Protein AF-A0A2T6V450-F1 (afdb_monomer)

Organism: Helicobacter pylori (NCBI:txid210)

Sequence (115 aa):
PILTPNNVIELNAVGMGVAPESTISPSQALALAKRAAIVDGYRQLGEKMYGIRVNAQDTVKDMVLQNSVIKTRVNALIRNAEITETIYKDGLCQVSMELKLDGRIWYRILSGARG

Radius of gyration: 16.77 Å; Cα contacts (8 Å, |Δi|>4): 212; chains: 1; bounding box: 41×22×50 Å

Structure (mmCIF, N/CA/C/O backbone):
data_AF-A0A2T6V450-F1
#
_entry.id   AF-A0A2T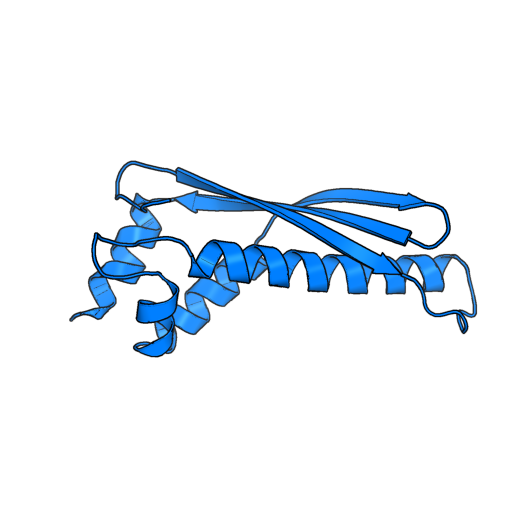6V450-F1
#
loop_
_atom_site.group_PDB
_atom_site.id
_atom_site.type_symbol
_atom_site.label_atom_id
_atom_site.label_alt_id
_atom_site.label_comp_id
_atom_site.label_asym_id
_atom_site.label_entity_id
_atom_site.label_seq_id
_atom_site.pdbx_PDB_ins_code
_atom_site.Cartn_x
_atom_site.Cartn_y
_atom_site.Cartn_z
_atom_site.occupancy
_atom_site.B_iso_or_equiv
_atom_site.auth_seq_id
_atom_site.auth_comp_id
_atom_site.auth_asym_id
_atom_site.auth_atom_id
_atom_site.pdbx_PDB_model_num
ATOM 1 N N . PRO A 1 1 ? 0.868 -3.952 13.849 1.00 93.06 1 PRO A N 1
ATOM 2 C CA . PRO A 1 1 ? 0.802 -2.741 14.714 1.00 93.06 1 PRO A CA 1
ATOM 3 C C . PRO A 1 1 ? -0.644 -2.528 15.193 1.00 93.06 1 PRO A C 1
ATOM 5 O O . PRO A 1 1 ? -1.550 -3.063 14.555 1.00 93.06 1 PRO A O 1
ATOM 8 N N . ILE A 1 2 ? -0.856 -1.804 16.300 1.00 94.44 2 ILE A N 1
ATOM 9 C CA . ILE A 1 2 ? -2.197 -1.412 16.772 1.00 94.44 2 ILE A CA 1
ATOM 10 C C . ILE A 1 2 ? -2.434 0.054 16.388 1.00 94.44 2 ILE A C 1
ATOM 12 O O . ILE A 1 2 ? -1.594 0.911 16.671 1.00 94.44 2 ILE A O 1
ATOM 16 N N . LEU A 1 3 ? -3.556 0.330 15.728 1.00 95.12 3 LEU A N 1
ATOM 17 C CA . LEU A 1 3 ? -4.009 1.676 15.395 1.00 95.12 3 LEU A CA 1
ATOM 18 C C . LEU A 1 3 ? -4.679 2.304 16.618 1.00 95.12 3 LEU A C 1
ATOM 20 O O . LEU A 1 3 ? -5.619 1.738 17.172 1.00 95.12 3 LEU A O 1
ATOM 24 N N . THR A 1 4 ? -4.219 3.482 17.023 1.00 94.31 4 THR A N 1
ATOM 25 C CA . THR A 1 4 ? -4.812 4.255 18.119 1.00 94.31 4 THR A CA 1
ATOM 26 C C . THR A 1 4 ? -5.153 5.659 17.626 1.00 94.31 4 THR A C 1
ATOM 28 O O . THR A 1 4 ? -4.633 6.087 16.601 1.00 94.31 4 THR A O 1
ATOM 31 N N . PRO A 1 5 ? -5.994 6.429 18.335 1.00 94.19 5 PRO A N 1
ATOM 32 C CA . PRO A 1 5 ? -6.282 7.806 17.940 1.00 94.19 5 PRO A CA 1
ATOM 33 C C . PRO A 1 5 ? -5.054 8.722 17.903 1.00 94.19 5 PRO A C 1
ATOM 35 O O . PRO A 1 5 ? -5.126 9.779 17.297 1.00 94.19 5 PRO A O 1
ATOM 38 N N . ASN A 1 6 ? -3.945 8.352 18.550 1.00 96.06 6 ASN A N 1
ATOM 39 C CA . ASN A 1 6 ? -2.812 9.249 18.788 1.00 96.06 6 ASN A CA 1
ATOM 40 C C . ASN A 1 6 ? -1.532 8.819 18.059 1.00 96.06 6 ASN A C 1
ATOM 42 O O . ASN A 1 6 ? -0.465 9.352 18.355 1.00 96.06 6 ASN A O 1
ATOM 46 N N . ASN A 1 7 ? -1.606 7.853 17.138 1.00 96.62 7 ASN A N 1
ATOM 47 C CA . ASN A 1 7 ? -0.450 7.418 16.362 1.00 96.62 7 ASN A CA 1
ATOM 48 C C . ASN A 1 7 ? -0.649 7.579 14.855 1.00 96.62 7 ASN A C 1
ATOM 50 O O . ASN A 1 7 ? -1.762 7.710 14.352 1.00 96.62 7 ASN A O 1
ATOM 54 N N . VAL A 1 8 ? 0.472 7.558 14.141 1.00 96.56 8 VAL A N 1
ATOM 55 C CA . VAL A 1 8 ? 0.514 7.370 12.694 1.00 96.56 8 VAL A CA 1
ATOM 56 C C . VAL A 1 8 ? 1.166 6.020 12.443 1.00 96.56 8 VAL A C 1
ATOM 58 O O . VAL A 1 8 ? 2.183 5.700 13.058 1.00 96.56 8 VAL A O 1
ATOM 61 N N . ILE A 1 9 ? 0.566 5.210 11.574 1.00 96.62 9 ILE A N 1
ATOM 62 C CA . ILE A 1 9 ? 1.186 3.972 11.097 1.00 96.62 9 ILE A CA 1
ATOM 63 C C . ILE A 1 9 ? 1.679 4.215 9.680 1.00 96.62 9 ILE A C 1
ATOM 65 O O . ILE A 1 9 ? 0.894 4.565 8.803 1.00 96.62 9 ILE A O 1
ATOM 69 N N . GLU A 1 10 ? 2.969 3.998 9.465 1.00 96.88 10 GLU A N 1
ATOM 70 C CA . GLU A 1 10 ? 3.585 4.044 8.144 1.00 96.88 10 GLU A CA 1
ATOM 71 C C . GLU A 1 10 ? 3.756 2.612 7.635 1.00 96.88 10 GLU A C 1
ATOM 73 O O . GLU A 1 10 ? 4.311 1.741 8.313 1.00 96.88 10 GLU A O 1
ATOM 78 N N . LEU A 1 11 ? 3.216 2.348 6.451 1.00 97.31 11 LEU A N 1
ATOM 79 C CA . LEU A 1 11 ? 3.366 1.091 5.742 1.00 97.31 11 LEU A CA 1
ATOM 80 C C . LEU A 1 11 ? 4.239 1.328 4.524 1.00 97.31 11 LEU A C 1
ATOM 82 O O . LEU A 1 11 ? 3.947 2.191 3.710 1.00 97.31 11 LEU A O 1
ATOM 86 N N . ASN A 1 12 ? 5.263 0.499 4.375 1.00 97.88 12 ASN A N 1
ATOM 87 C CA . ASN A 1 12 ? 6.135 0.511 3.211 1.00 97.88 12 ASN A CA 1
ATOM 88 C C . ASN A 1 12 ? 5.988 -0.799 2.444 1.00 97.88 12 ASN A C 1
ATOM 90 O O . ASN A 1 12 ? 5.768 -1.847 3.060 1.00 97.88 12 ASN A O 1
ATOM 94 N N . ALA A 1 13 ? 6.140 -0.779 1.128 1.00 98.00 13 ALA A N 1
ATOM 95 C CA . ALA A 1 13 ? 6.198 -1.978 0.298 1.00 98.00 13 ALA A CA 1
ATOM 96 C C . ALA A 1 13 ? 7.154 -1.785 -0.877 1.00 98.00 13 ALA A C 1
ATOM 98 O O . ALA A 1 13 ? 7.351 -0.666 -1.339 1.00 98.00 13 ALA A O 1
ATOM 99 N N . VAL A 1 14 ? 7.716 -2.890 -1.366 1.00 98.38 14 VAL A N 1
ATOM 100 C CA . VAL A 1 14 ? 8.527 -2.905 -2.586 1.00 98.38 14 VAL A CA 1
ATOM 101 C C . VAL A 1 14 ? 7.894 -3.904 -3.533 1.00 98.38 14 VAL A C 1
ATOM 103 O O . VAL A 1 14 ? 8.020 -5.113 -3.345 1.00 98.38 14 VAL A O 1
ATOM 106 N N . GLY A 1 15 ? 7.171 -3.390 -4.519 1.00 98.19 15 GLY A N 1
ATOM 107 C CA . GLY A 1 15 ? 6.554 -4.199 -5.553 1.00 98.19 15 GLY A CA 1
ATOM 108 C C . GLY A 1 15 ? 7.554 -4.586 -6.634 1.00 98.19 15 GLY A C 1
ATOM 109 O O . GLY A 1 15 ? 8.426 -3.789 -6.987 1.00 98.19 15 GLY A O 1
ATOM 110 N N . MET A 1 16 ? 7.423 -5.798 -7.170 1.00 98.12 16 MET A N 1
ATOM 111 C CA . MET A 1 16 ? 8.300 -6.316 -8.224 1.00 98.12 16 MET A CA 1
ATOM 112 C C . MET A 1 16 ? 7.518 -6.670 -9.485 1.00 98.12 16 MET A C 1
ATOM 114 O O . MET A 1 16 ? 6.408 -7.196 -9.423 1.00 98.12 16 MET A O 1
ATOM 118 N N . GLY A 1 17 ? 8.106 -6.394 -10.644 1.00 97.62 17 GLY A N 1
ATOM 119 C CA . GLY A 1 17 ? 7.490 -6.687 -11.929 1.00 97.62 17 GLY A CA 1
ATOM 120 C C . GLY A 1 17 ? 8.525 -6.924 -13.009 1.00 97.62 17 GLY A C 1
ATOM 121 O O . GLY A 1 17 ? 9.511 -6.202 -13.097 1.00 97.62 17 GLY A O 1
ATOM 122 N N . VAL A 1 18 ? 8.292 -7.931 -13.841 1.00 96.00 18 VAL A N 1
ATOM 123 C CA . VAL A 1 18 ? 9.184 -8.299 -14.944 1.00 96.00 18 VAL A CA 1
ATOM 124 C C . VAL A 1 18 ? 8.455 -8.063 -16.258 1.00 96.00 18 VAL A C 1
ATOM 126 O O . VAL A 1 18 ? 7.242 -8.272 -16.354 1.00 96.00 18 VAL A O 1
ATOM 129 N N . ALA A 1 19 ? 9.180 -7.580 -17.262 1.00 90.06 19 ALA A N 1
ATOM 130 C CA . ALA A 1 19 ? 8.633 -7.446 -18.603 1.00 90.06 19 ALA A CA 1
ATOM 131 C C . ALA A 1 19 ? 8.441 -8.837 -19.239 1.00 90.06 19 ALA A C 1
ATOM 133 O O . ALA A 1 19 ? 9.315 -9.690 -19.098 1.00 90.06 19 ALA A O 1
ATOM 134 N N . PRO A 1 20 ? 7.335 -9.086 -19.958 1.00 86.88 20 PRO A N 1
ATOM 135 C CA . PRO A 1 20 ? 7.203 -10.311 -20.735 1.00 86.88 20 PRO A CA 1
ATOM 136 C C . PRO A 1 20 ? 8.244 -10.344 -21.860 1.00 86.88 20 PRO A C 1
ATOM 138 O O . PRO A 1 20 ? 8.627 -9.302 -22.386 1.00 86.88 20 PRO A O 1
ATOM 141 N N . GLU A 1 21 ? 8.651 -11.542 -22.277 1.00 84.56 21 GLU A N 1
ATOM 142 C CA . GLU A 1 21 ? 9.645 -11.714 -23.347 1.00 84.56 21 GLU A CA 1
ATOM 143 C C . GLU A 1 21 ? 9.165 -11.146 -24.695 1.00 84.56 21 GLU A C 1
ATOM 145 O O . GLU A 1 21 ? 9.960 -10.695 -25.515 1.00 84.56 21 GLU A O 1
ATOM 150 N N . SER A 1 22 ? 7.848 -11.097 -24.915 1.00 84.81 22 SER A N 1
ATOM 151 C CA . SER A 1 22 ? 7.216 -10.660 -26.164 1.00 84.81 22 SER A CA 1
ATOM 152 C C . SER A 1 22 ? 7.032 -9.136 -26.281 1.00 84.81 22 SER A C 1
ATOM 154 O O . SER A 1 22 ? 5.987 -8.667 -26.743 1.00 84.81 22 SER A O 1
ATOM 156 N N . THR A 1 23 ? 7.995 -8.333 -25.828 1.00 86.50 23 THR A N 1
ATOM 157 C CA . THR A 1 23 ? 7.928 -6.865 -25.953 1.00 86.50 23 THR A CA 1
ATOM 158 C C . THR A 1 23 ? 8.490 -6.375 -27.283 1.00 86.50 23 THR A C 1
ATOM 160 O O . THR A 1 23 ? 9.534 -6.830 -27.733 1.00 86.50 23 THR A O 1
ATOM 163 N N . ILE A 1 24 ? 7.823 -5.389 -27.877 1.00 85.69 24 ILE A N 1
ATOM 164 C CA . ILE A 1 24 ? 8.160 -4.767 -29.163 1.00 85.69 24 ILE A CA 1
ATOM 165 C C . ILE A 1 24 ? 9.270 -3.717 -28.994 1.00 85.69 24 ILE A C 1
ATOM 167 O O . ILE A 1 24 ? 10.053 -3.488 -29.911 1.00 85.69 24 ILE A O 1
ATOM 171 N N . SER A 1 25 ? 9.354 -3.059 -27.830 1.00 91.06 25 SER A N 1
ATOM 172 C CA . SER A 1 25 ? 10.372 -2.037 -27.564 1.00 91.06 25 SER A CA 1
ATOM 173 C C . SER A 1 25 ? 10.807 -1.984 -26.095 1.00 91.06 25 SER A C 1
ATOM 175 O O . SER A 1 25 ? 10.025 -2.348 -25.209 1.00 91.06 25 SER A O 1
ATOM 177 N N . PRO A 1 26 ? 12.008 -1.447 -25.798 1.00 88.81 26 PRO A N 1
ATOM 178 C CA . PRO A 1 26 ? 12.466 -1.237 -24.422 1.00 88.81 26 PRO A CA 1
ATOM 179 C C . PRO A 1 26 ? 11.511 -0.371 -23.590 1.00 88.81 26 PRO A C 1
ATOM 181 O O . PRO A 1 26 ? 11.287 -0.637 -22.411 1.00 88.81 26 PRO A O 1
ATOM 184 N N . SER A 1 27 ? 10.891 0.641 -24.204 1.00 91.50 27 SER A N 1
ATOM 185 C CA . SER A 1 27 ? 9.897 1.489 -23.539 1.00 91.50 27 SER A CA 1
ATOM 186 C C . SER A 1 27 ? 8.629 0.713 -23.175 1.00 91.50 27 SER A C 1
ATOM 188 O O . SER A 1 27 ? 8.059 0.937 -22.107 1.00 91.50 27 SER A O 1
ATOM 190 N N . GLN A 1 28 ? 8.198 -0.224 -24.028 1.00 93.75 28 GLN A N 1
ATOM 191 C CA . GLN A 1 28 ? 7.073 -1.106 -23.720 1.00 93.75 28 GLN A CA 1
ATOM 192 C C . GLN A 1 28 ? 7.427 -2.077 -22.588 1.00 93.75 28 GLN A C 1
ATOM 194 O O . GLN A 1 28 ? 6.625 -2.243 -21.669 1.00 93.75 28 GLN A O 1
ATOM 199 N N . ALA A 1 29 ? 8.624 -2.670 -22.625 1.00 92.62 29 ALA A N 1
ATOM 200 C CA . ALA A 1 29 ? 9.118 -3.555 -21.574 1.00 92.62 29 ALA A CA 1
ATOM 201 C C . ALA A 1 29 ? 9.119 -2.856 -20.207 1.00 92.62 29 ALA A C 1
ATOM 203 O O . ALA A 1 29 ? 8.494 -3.343 -19.263 1.00 92.62 29 ALA A O 1
ATOM 204 N N . LEU A 1 30 ? 9.706 -1.657 -20.131 1.00 93.94 30 LEU A N 1
ATOM 205 C CA . LEU A 1 30 ? 9.708 -0.833 -18.922 1.00 93.94 30 LEU A CA 1
ATOM 206 C C . LEU A 1 30 ? 8.285 -0.532 -18.431 1.00 93.94 30 LEU A C 1
ATOM 208 O O . LEU A 1 30 ? 7.996 -0.677 -17.244 1.00 93.94 30 LEU A O 1
ATOM 212 N N . ALA A 1 31 ? 7.385 -0.120 -19.328 1.00 95.38 31 ALA A N 1
ATOM 213 C CA . ALA A 1 31 ? 6.015 0.218 -18.954 1.00 95.38 31 ALA A CA 1
ATOM 214 C C . ALA A 1 31 ? 5.256 -0.986 -18.373 1.00 95.38 31 ALA A C 1
ATOM 216 O O . ALA A 1 31 ? 4.530 -0.836 -17.388 1.00 95.38 31 ALA A O 1
ATOM 217 N N . LEU A 1 32 ? 5.422 -2.176 -18.957 1.00 95.44 32 LEU A N 1
ATOM 218 C CA . LEU A 1 32 ? 4.784 -3.402 -18.476 1.00 95.44 32 LEU A CA 1
ATOM 219 C C . LEU A 1 32 ? 5.379 -3.866 -17.144 1.00 95.44 32 LEU A C 1
ATOM 221 O O . LEU A 1 32 ? 4.621 -4.117 -16.206 1.00 95.44 32 LEU A O 1
ATOM 225 N N . ALA A 1 33 ? 6.709 -3.891 -17.028 1.00 96.50 33 ALA A N 1
ATOM 226 C CA . ALA A 1 33 ? 7.397 -4.238 -15.788 1.00 96.50 33 ALA A CA 1
ATOM 227 C C . ALA A 1 33 ? 6.996 -3.293 -14.644 1.00 96.50 33 ALA A C 1
ATOM 229 O O . ALA A 1 33 ? 6.631 -3.748 -13.561 1.00 96.50 33 ALA A O 1
ATOM 230 N N . LYS A 1 34 ? 6.955 -1.978 -14.902 1.00 97.31 34 LYS A N 1
ATOM 231 C CA . LYS A 1 34 ? 6.522 -0.976 -13.917 1.00 97.31 34 LYS A CA 1
ATOM 232 C C . LYS A 1 34 ? 5.071 -1.175 -13.486 1.00 97.31 34 LYS A C 1
ATOM 234 O O . LYS A 1 34 ? 4.770 -1.065 -12.302 1.00 97.31 34 LYS A O 1
ATOM 239 N N . ARG A 1 35 ? 4.160 -1.484 -14.415 1.00 96.69 35 ARG A N 1
ATOM 240 C CA . ARG A 1 35 ? 2.754 -1.776 -14.077 1.00 96.69 35 ARG A CA 1
ATOM 241 C C . ARG A 1 35 ? 2.635 -3.007 -13.185 1.00 96.69 35 ARG A C 1
ATOM 243 O O . ARG A 1 35 ? 1.908 -2.954 -12.198 1.00 96.69 35 ARG A O 1
ATOM 250 N N . ALA A 1 36 ? 3.356 -4.078 -13.511 1.00 97.56 36 ALA A N 1
ATOM 251 C CA . ALA A 1 36 ? 3.380 -5.287 -12.694 1.00 97.56 36 ALA A CA 1
ATOM 252 C C . ALA A 1 36 ? 3.927 -4.998 -11.285 1.00 97.56 36 ALA A C 1
ATOM 254 O O . ALA A 1 36 ? 3.282 -5.354 -10.301 1.00 97.56 36 ALA A O 1
ATOM 255 N N . ALA A 1 37 ? 5.030 -4.247 -11.191 1.00 98.38 37 ALA A N 1
ATOM 256 C CA . ALA A 1 37 ? 5.611 -3.829 -9.919 1.00 98.38 37 ALA A CA 1
ATOM 257 C C . ALA A 1 37 ? 4.642 -2.984 -9.084 1.00 98.38 37 ALA A C 1
ATOM 259 O O . ALA A 1 37 ? 4.494 -3.214 -7.890 1.00 98.38 37 ALA A O 1
ATOM 260 N N . ILE A 1 38 ? 3.913 -2.054 -9.706 1.00 97.81 38 ILE A N 1
ATOM 261 C CA . ILE A 1 38 ? 2.906 -1.244 -9.010 1.00 97.81 38 ILE A CA 1
ATOM 262 C C . ILE A 1 38 ? 1.778 -2.114 -8.438 1.00 97.81 38 ILE A C 1
ATOM 264 O O . ILE A 1 38 ? 1.386 -1.942 -7.284 1.00 97.81 38 ILE A O 1
ATOM 268 N N . VAL A 1 39 ? 1.256 -3.057 -9.225 1.00 97.50 39 VAL A N 1
ATOM 269 C CA . VAL A 1 39 ? 0.185 -3.963 -8.777 1.00 97.50 39 VAL A CA 1
ATOM 270 C C . VAL A 1 39 ? 0.653 -4.819 -7.602 1.00 97.50 39 VAL A C 1
ATOM 272 O O . VAL A 1 39 ? -0.074 -4.955 -6.616 1.00 97.50 39 VAL A O 1
ATOM 275 N N . ASP A 1 40 ? 1.870 -5.352 -7.681 1.00 98.44 40 ASP A N 1
ATOM 276 C CA . ASP A 1 40 ? 2.456 -6.124 -6.592 1.00 98.44 40 ASP A CA 1
ATOM 277 C C . ASP A 1 40 ? 2.674 -5.271 -5.328 1.00 98.44 40 ASP A C 1
ATOM 279 O O . ASP A 1 40 ? 2.331 -5.697 -4.225 1.00 98.44 40 ASP A O 1
ATOM 283 N N . GLY A 1 41 ? 3.138 -4.027 -5.482 1.00 98.19 41 GLY A N 1
ATOM 284 C CA . GLY A 1 41 ? 3.294 -3.076 -4.378 1.00 98.19 41 GLY A CA 1
ATOM 285 C C . GLY A 1 41 ? 1.974 -2.799 -3.654 1.00 98.19 41 GLY A C 1
ATOM 286 O O . GLY A 1 41 ? 1.897 -2.922 -2.428 1.00 98.19 41 GLY A O 1
ATOM 287 N N . TYR A 1 42 ? 0.896 -2.529 -4.399 1.00 97.69 42 TYR A N 1
ATOM 288 C CA . TYR A 1 42 ? -0.436 -2.347 -3.813 1.00 97.69 42 TYR A CA 1
ATOM 289 C C . TYR A 1 42 ? -0.957 -3.605 -3.111 1.00 97.69 42 TYR A C 1
ATOM 291 O O . TYR A 1 42 ? -1.584 -3.491 -2.054 1.00 97.69 42 TYR A O 1
ATOM 299 N N . ARG A 1 43 ? -0.695 -4.800 -3.656 1.00 97.38 43 ARG A N 1
ATOM 300 C CA . ARG A 1 43 ? -1.053 -6.072 -3.007 1.00 97.38 43 ARG A CA 1
ATOM 301 C C . ARG A 1 43 ? -0.358 -6.199 -1.651 1.00 97.38 43 ARG A C 1
ATOM 303 O O . ARG A 1 43 ? -1.026 -6.441 -0.647 1.00 97.38 43 ARG A O 1
ATOM 310 N N . GLN A 1 44 ? 0.953 -5.966 -1.605 1.00 98.12 44 GLN A N 1
ATOM 311 C CA . GLN A 1 44 ? 1.730 -6.024 -0.366 1.00 98.12 44 GLN A CA 1
ATOM 312 C C . GLN A 1 44 ? 1.263 -4.986 0.668 1.00 98.12 44 GLN A C 1
ATOM 314 O O . GLN A 1 44 ? 1.135 -5.306 1.852 1.00 98.12 44 GLN A O 1
ATOM 319 N N . LEU A 1 45 ? 0.969 -3.750 0.246 1.00 97.88 45 LEU A N 1
ATOM 320 C CA . LEU A 1 45 ? 0.399 -2.735 1.139 1.00 97.88 45 LEU A CA 1
ATOM 321 C C . LEU A 1 45 ? -0.968 -3.158 1.679 1.00 97.88 45 LEU A C 1
ATOM 323 O O . LEU A 1 45 ? -1.225 -2.994 2.870 1.00 97.88 45 LEU A O 1
ATOM 327 N N . GLY A 1 46 ? -1.826 -3.737 0.836 1.00 96.62 46 GLY A N 1
ATOM 328 C CA . GLY A 1 46 ? -3.129 -4.252 1.249 1.00 96.62 46 GLY A CA 1
ATOM 329 C C . GLY A 1 46 ? -3.029 -5.361 2.294 1.00 96.62 46 GLY A C 1
ATOM 330 O O . GLY A 1 46 ? -3.740 -5.326 3.297 1.00 96.62 46 GLY A O 1
ATOM 331 N N . GLU A 1 47 ? -2.098 -6.296 2.123 1.00 97.06 47 GLU A N 1
ATOM 332 C CA . GLU A 1 47 ? -1.832 -7.353 3.106 1.00 97.06 47 GLU A CA 1
ATOM 333 C C . GLU A 1 47 ? -1.372 -6.775 4.450 1.00 97.06 47 GLU A C 1
ATOM 335 O O . GLU A 1 47 ? -1.900 -7.144 5.504 1.00 97.06 47 GLU A O 1
ATOM 340 N N . LYS A 1 48 ? -0.445 -5.808 4.424 1.00 97.31 48 LYS A N 1
ATOM 341 C CA . LYS A 1 48 ? 0.026 -5.121 5.637 1.00 97.31 48 LYS A CA 1
ATOM 342 C C . LYS A 1 48 ? -1.094 -4.338 6.321 1.00 97.31 48 LYS A C 1
ATOM 344 O O . LYS A 1 48 ? -1.234 -4.424 7.540 1.00 97.31 48 LYS A O 1
ATOM 349 N N . MET A 1 49 ? -1.909 -3.627 5.543 1.00 96.19 49 MET A N 1
ATOM 350 C CA . MET A 1 49 ? -3.080 -2.878 6.002 1.00 96.19 49 MET A CA 1
ATOM 351 C C . MET A 1 49 ? -4.082 -3.799 6.706 1.00 96.19 49 MET A C 1
ATOM 353 O O . MET A 1 49 ? -4.524 -3.505 7.814 1.00 96.19 49 MET A O 1
ATOM 357 N N . TYR A 1 50 ? -4.399 -4.951 6.119 1.00 96.44 50 TYR A N 1
ATOM 358 C CA . TYR A 1 50 ? -5.321 -5.923 6.712 1.00 96.44 50 TYR A CA 1
ATOM 359 C C . TYR A 1 50 ? -4.812 -6.518 8.031 1.00 96.44 50 TYR A C 1
ATOM 361 O O . TYR A 1 50 ? -5.625 -6.843 8.895 1.00 96.44 50 TYR A O 1
ATOM 369 N N . GLY A 1 51 ? -3.493 -6.602 8.223 1.00 96.44 51 GLY A N 1
ATOM 370 C CA . GLY A 1 51 ? -2.873 -7.032 9.479 1.00 96.44 51 GLY A CA 1
ATOM 371 C C . GLY A 1 51 ? -2.850 -5.979 10.597 1.00 96.44 51 GLY A C 1
ATOM 372 O O . GLY A 1 51 ? -2.404 -6.278 11.709 1.00 96.44 51 GLY A O 1
ATOM 373 N N . ILE A 1 52 ? -3.293 -4.742 10.344 1.00 96.12 52 ILE A N 1
ATOM 374 C CA . ILE A 1 52 ? -3.367 -3.706 11.381 1.00 96.12 52 ILE A CA 1
ATOM 375 C C . ILE A 1 52 ? -4.497 -4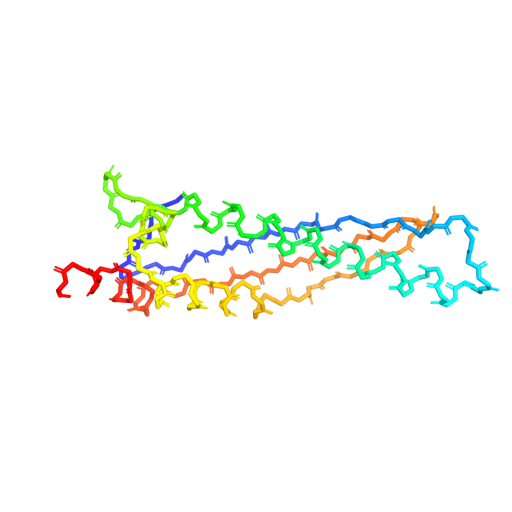.043 12.352 1.00 96.12 52 ILE A C 1
ATOM 377 O O . ILE A 1 52 ? -5.634 -4.286 11.953 1.00 96.12 52 ILE A O 1
ATOM 381 N N . ARG A 1 53 ? -4.180 -4.034 13.646 1.00 95.06 53 ARG A N 1
ATOM 382 C CA . ARG A 1 53 ? -5.146 -4.238 14.728 1.00 95.06 53 ARG A CA 1
ATOM 383 C C . ARG A 1 53 ? -5.840 -2.928 15.072 1.00 95.06 53 ARG A C 1
ATOM 385 O O . ARG A 1 53 ? -5.174 -1.901 15.179 1.00 95.06 53 ARG A O 1
ATOM 392 N N . VAL A 1 54 ? -7.151 -2.973 15.275 1.00 91.38 54 VAL A N 1
ATOM 393 C CA . VAL A 1 54 ? -7.956 -1.824 15.735 1.00 91.38 54 VAL A CA 1
ATOM 394 C C . VAL A 1 54 ? -8.161 -1.888 17.251 1.00 91.38 54 VAL A C 1
ATOM 396 O O . VAL A 1 54 ? -8.258 -0.859 17.912 1.00 91.38 54 VAL A O 1
ATOM 399 N N . ASN A 1 55 ? -8.179 -3.097 17.817 1.00 89.19 55 ASN A N 1
ATOM 400 C CA . ASN A 1 55 ? -8.169 -3.355 19.255 1.00 89.19 55 ASN A CA 1
ATOM 401 C C . ASN A 1 55 ? -7.492 -4.720 19.537 1.00 89.19 55 ASN A C 1
ATOM 403 O O . ASN A 1 55 ? -6.793 -5.255 18.676 1.00 89.19 55 ASN A O 1
ATOM 407 N N . ALA A 1 56 ? -7.648 -5.268 20.747 1.00 88.69 56 ALA A N 1
ATOM 408 C CA . ALA A 1 56 ? -7.031 -6.542 21.135 1.00 88.69 56 ALA A CA 1
ATOM 409 C C . ALA A 1 56 ? -7.574 -7.766 20.369 1.00 88.69 56 ALA A C 1
ATOM 411 O O . ALA A 1 56 ? -6.863 -8.760 20.240 1.00 88.69 56 ALA A O 1
ATOM 412 N N . GLN A 1 57 ? -8.811 -7.695 19.878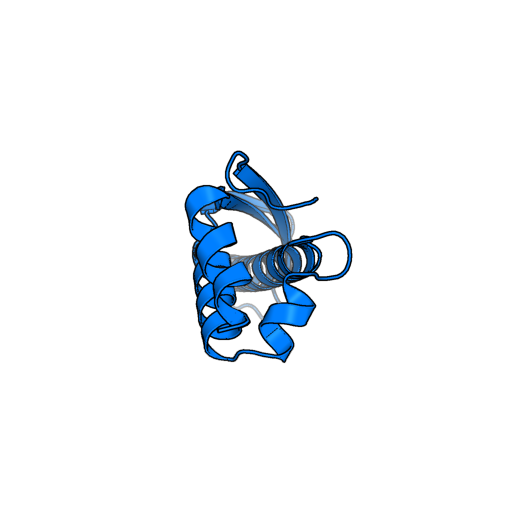 1.00 88.50 57 GLN A N 1
ATOM 413 C CA . GLN A 1 57 ? -9.525 -8.801 19.240 1.00 88.50 57 GLN A CA 1
ATOM 414 C C . GLN A 1 57 ? -9.643 -8.620 17.724 1.00 88.50 57 GLN A C 1
ATOM 416 O O . GLN A 1 57 ? -9.505 -9.596 16.996 1.00 88.50 57 GLN A O 1
ATOM 421 N N . ASP A 1 58 ? -9.824 -7.383 17.253 1.00 91.62 58 ASP A N 1
ATOM 422 C CA . ASP A 1 58 ? -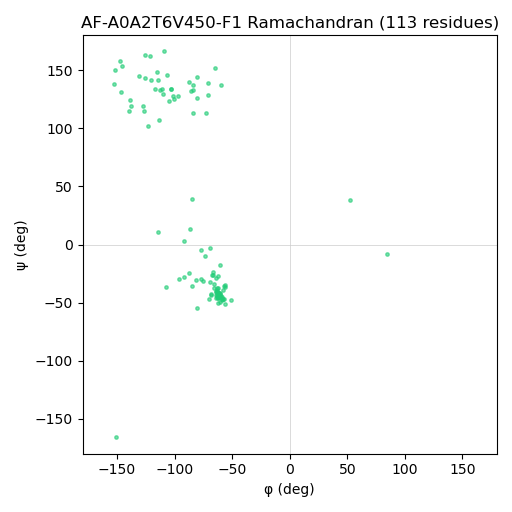10.135 -7.106 15.852 1.00 91.62 58 ASP A CA 1
ATOM 423 C C . ASP A 1 58 ? -8.976 -6.505 15.057 1.00 91.62 58 ASP A C 1
ATOM 425 O O . ASP A 1 58 ? -8.221 -5.631 15.511 1.00 91.62 58 ASP A O 1
ATOM 429 N N . THR A 1 59 ? -8.936 -6.893 13.790 1.00 95.62 59 THR A N 1
ATOM 430 C CA . THR A 1 59 ? -8.097 -6.329 12.739 1.00 95.62 59 THR A CA 1
ATOM 431 C C . THR A 1 59 ? -8.911 -5.529 11.727 1.00 95.62 59 THR A C 1
ATOM 433 O O . THR A 1 59 ? -10.136 -5.619 11.637 1.00 95.62 59 THR A O 1
ATOM 436 N N . VAL A 1 60 ? -8.214 -4.754 10.900 1.00 95.06 60 VAL A N 1
ATOM 437 C CA . VAL A 1 60 ? -8.809 -4.091 9.734 1.00 95.06 60 VAL A CA 1
ATOM 438 C C . VAL A 1 60 ? -9.453 -5.111 8.799 1.00 95.06 60 VAL A C 1
ATOM 440 O O . VAL A 1 60 ? -10.502 -4.821 8.228 1.00 95.06 60 VAL A O 1
ATOM 443 N N . LYS A 1 61 ? -8.870 -6.310 8.663 1.00 96.12 61 LYS A N 1
ATOM 444 C CA . LYS A 1 61 ? -9.469 -7.398 7.884 1.00 96.12 61 LYS A CA 1
ATOM 445 C C . LYS A 1 61 ? -10.862 -7.757 8.400 1.00 96.12 61 LYS A C 1
ATOM 447 O O . LYS A 1 61 ? -11.787 -7.847 7.597 1.00 96.12 61 LYS A O 1
ATOM 452 N N . ASP A 1 62 ? -11.011 -7.909 9.712 1.00 94.75 62 ASP A N 1
ATOM 453 C CA . ASP A 1 62 ? -12.291 -8.268 10.336 1.00 94.75 62 ASP A CA 1
ATOM 454 C C . ASP A 1 62 ? -13.344 -7.185 10.072 1.00 94.75 62 ASP A C 1
ATOM 456 O O . ASP A 1 62 ? -14.457 -7.481 9.638 1.00 94.75 62 ASP A O 1
ATOM 460 N N . MET A 1 63 ? -12.953 -5.913 10.199 1.00 92.31 63 MET A N 1
ATOM 461 C CA . MET A 1 63 ? -13.821 -4.767 9.898 1.00 92.31 63 MET A CA 1
ATOM 462 C C . MET A 1 63 ? -14.248 -4.722 8.419 1.00 92.31 63 MET A C 1
ATOM 464 O O . MET A 1 63 ? -15.405 -4.449 8.100 1.00 92.31 63 MET A O 1
ATOM 468 N N . VAL A 1 64 ? -13.326 -5.010 7.496 1.00 93.75 64 VAL A N 1
ATOM 469 C CA . VAL A 1 64 ? -13.585 -5.044 6.045 1.00 93.75 64 VAL A CA 1
ATOM 470 C C . VAL A 1 64 ? -14.541 -6.175 5.654 1.00 93.75 64 VAL A C 1
ATOM 472 O O . VAL A 1 64 ? -15.321 -6.007 4.714 1.00 93.75 64 VAL A O 1
ATOM 475 N N . LEU A 1 65 ? -14.493 -7.314 6.352 1.00 93.88 65 LEU A N 1
ATOM 476 C CA . LEU A 1 65 ? -15.405 -8.438 6.120 1.00 93.88 65 LEU A CA 1
ATOM 477 C C . LEU A 1 65 ? -16.840 -8.115 6.545 1.00 93.88 65 LEU A C 1
ATOM 479 O O . LEU A 1 65 ? -17.780 -8.591 5.915 1.00 93.88 65 LEU A O 1
ATOM 483 N N . GLN A 1 66 ? -17.004 -7.294 7.580 1.00 90.88 66 GLN A N 1
ATOM 484 C CA . GLN A 1 66 ? -18.312 -6.942 8.131 1.00 90.88 66 GLN A CA 1
ATOM 485 C C . GLN A 1 66 ? -18.957 -5.735 7.433 1.00 90.88 66 GLN A C 1
ATOM 487 O O . GLN A 1 66 ? -20.179 -5.611 7.441 1.00 90.88 66 GLN A O 1
ATOM 492 N N . ASN A 1 67 ? -18.169 -4.843 6.819 1.00 91.25 67 ASN A N 1
ATOM 493 C CA . ASN A 1 67 ? -18.678 -3.578 6.287 1.00 91.25 67 ASN A CA 1
ATOM 494 C C . ASN A 1 67 ? -18.059 -3.202 4.922 1.00 91.25 67 ASN A C 1
ATOM 496 O O . ASN A 1 67 ? -16.875 -2.872 4.797 1.00 91.25 67 ASN A O 1
ATOM 500 N N . SER A 1 68 ? -18.897 -3.168 3.880 1.00 92.12 68 SER A N 1
ATOM 501 C CA . SER A 1 68 ? -18.497 -2.832 2.503 1.00 92.12 68 SER A CA 1
ATOM 502 C C . SER A 1 68 ? -18.061 -1.369 2.318 1.00 92.12 68 SER A C 1
ATOM 504 O O . SER A 1 68 ? -17.231 -1.075 1.448 1.00 92.12 68 SER A O 1
ATOM 506 N N . VAL A 1 69 ? -18.549 -0.446 3.153 1.00 93.12 69 VAL A N 1
ATOM 507 C CA . VAL A 1 69 ? -18.100 0.955 3.167 1.00 93.12 69 VAL A CA 1
ATOM 508 C C . VAL A 1 69 ? -16.666 1.030 3.681 1.00 93.12 69 VAL A C 1
ATOM 510 O O . VAL A 1 69 ? -15.841 1.718 3.076 1.00 93.12 69 VAL A O 1
ATOM 513 N N . ILE A 1 70 ? -16.326 0.277 4.733 1.00 92.75 70 ILE A N 1
ATOM 514 C CA . ILE A 1 70 ? -14.940 0.177 5.220 1.00 92.75 70 ILE A CA 1
ATOM 515 C C . ILE A 1 70 ? -14.050 -0.427 4.145 1.00 92.75 70 ILE A C 1
ATOM 517 O O . ILE A 1 70 ? -13.004 0.146 3.847 1.00 92.75 70 ILE A O 1
ATOM 521 N N . LYS A 1 71 ? -14.479 -1.520 3.501 1.00 94.50 71 LYS A N 1
ATOM 522 C CA . LYS A 1 71 ? -13.754 -2.118 2.369 1.00 94.50 71 LYS A CA 1
ATOM 523 C C . LYS A 1 71 ? -13.415 -1.081 1.301 1.00 94.50 71 LYS A C 1
ATOM 525 O O . LYS A 1 71 ? -12.270 -0.990 0.863 1.00 94.50 71 LYS A O 1
ATOM 530 N N . THR A 1 72 ? -14.398 -0.273 0.913 1.00 95.12 72 THR A N 1
ATOM 531 C CA . THR A 1 72 ? -14.224 0.775 -0.100 1.00 95.12 72 THR A CA 1
ATOM 532 C C . THR A 1 72 ? -13.228 1.839 0.359 1.00 95.12 72 THR A C 1
ATOM 534 O O . THR A 1 72 ? -12.321 2.191 -0.395 1.00 95.12 72 THR A O 1
ATOM 537 N N . ARG A 1 73 ? -13.337 2.306 1.608 1.00 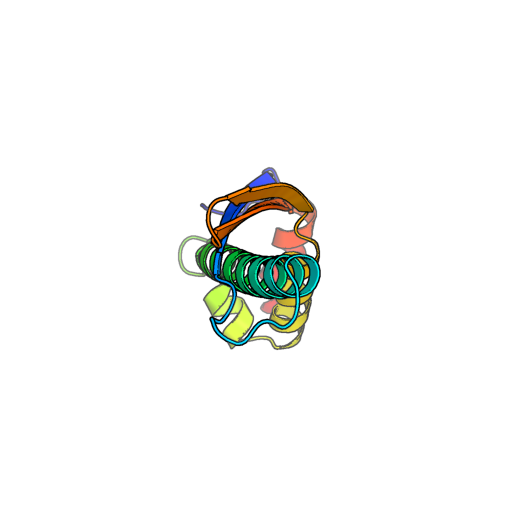94.19 73 ARG A N 1
ATOM 538 C CA . ARG A 1 73 ? -12.424 3.309 2.181 1.00 94.19 73 ARG A CA 1
ATOM 539 C C . ARG A 1 73 ? -10.993 2.787 2.287 1.00 94.19 73 ARG A C 1
ATOM 541 O O . ARG A 1 73 ? -10.072 3.479 1.868 1.00 94.19 73 ARG A O 1
ATOM 548 N N . VAL A 1 74 ? -10.803 1.570 2.793 1.00 94.56 74 VAL A N 1
ATOM 549 C CA . VAL A 1 74 ? -9.479 0.938 2.909 1.00 94.56 74 VAL A CA 1
ATOM 550 C C . VAL A 1 74 ? -8.837 0.775 1.531 1.00 94.56 74 VAL A C 1
ATOM 552 O O . VAL A 1 74 ? -7.677 1.131 1.346 1.00 94.56 74 VAL A O 1
ATOM 555 N N . ASN A 1 75 ? -9.600 0.324 0.533 1.00 94.69 75 ASN A N 1
ATOM 556 C CA . ASN A 1 75 ? -9.100 0.216 -0.838 1.00 94.69 75 ASN A CA 1
ATOM 557 C C . ASN A 1 75 ? -8.723 1.582 -1.433 1.00 94.69 75 ASN A C 1
ATOM 559 O O . ASN A 1 75 ? -7.725 1.676 -2.145 1.00 94.69 75 ASN A O 1
ATOM 563 N N . ALA A 1 76 ? -9.498 2.634 -1.154 1.00 94.25 76 ALA A N 1
ATOM 564 C CA . ALA A 1 76 ? -9.171 3.991 -1.586 1.00 94.25 76 ALA A CA 1
ATOM 565 C C . ALA A 1 76 ? -7.878 4.500 -0.930 1.00 94.25 76 ALA A C 1
ATOM 567 O O . ALA A 1 76 ? -7.052 5.106 -1.605 1.00 94.25 76 ALA A O 1
ATOM 568 N N . LEU A 1 77 ? -7.669 4.200 0.355 1.00 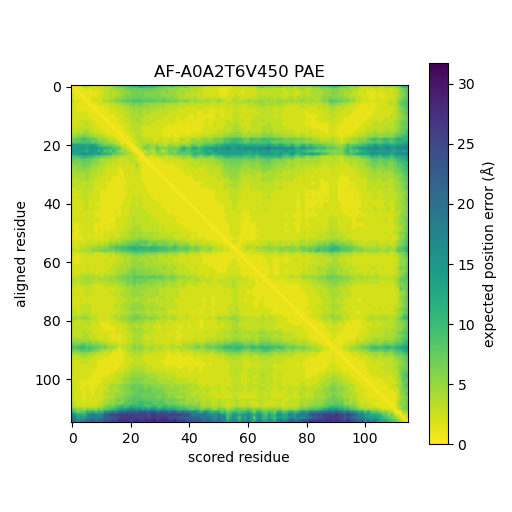93.62 77 LEU A N 1
ATOM 569 C CA . LEU A 1 77 ? -6.441 4.553 1.064 1.00 93.62 77 LEU A CA 1
ATOM 570 C C . LEU A 1 77 ? -5.215 3.880 0.445 1.00 93.62 77 LEU A C 1
ATOM 572 O O . LEU A 1 77 ? -4.258 4.569 0.123 1.00 93.62 77 LEU A O 1
ATOM 576 N N . ILE A 1 78 ? -5.262 2.561 0.228 1.00 95.12 78 ILE A N 1
ATOM 577 C CA . ILE A 1 78 ? -4.141 1.809 -0.363 1.00 95.12 78 ILE A CA 1
ATOM 578 C C . ILE A 1 78 ? -3.768 2.370 -1.741 1.00 95.12 78 ILE A C 1
ATOM 580 O O . ILE A 1 78 ? -2.590 2.476 -2.066 1.00 95.12 78 ILE A O 1
ATOM 584 N N . ARG A 1 79 ? -4.760 2.766 -2.547 1.00 92.56 79 ARG A N 1
ATOM 585 C CA . ARG A 1 79 ? -4.529 3.362 -3.874 1.00 92.56 79 ARG A CA 1
ATOM 586 C C . ARG A 1 79 ? -3.853 4.733 -3.822 1.00 92.56 79 ARG A C 1
ATOM 588 O O . ARG A 1 79 ? -3.212 5.099 -4.798 1.00 92.56 79 ARG A O 1
ATOM 595 N N . ASN A 1 80 ? -3.971 5.448 -2.704 1.00 92.56 80 ASN A N 1
ATOM 596 C CA . ASN A 1 80 ? -3.287 6.718 -2.459 1.00 92.56 80 ASN A CA 1
ATOM 597 C C . ASN A 1 80 ? -1.878 6.535 -1.870 1.00 92.56 80 ASN A C 1
ATOM 599 O O . ASN A 1 80 ? -1.307 7.504 -1.376 1.00 92.56 80 ASN A O 1
ATOM 603 N N . ALA A 1 81 ? -1.319 5.319 -1.891 1.00 96.50 81 ALA A N 1
ATOM 604 C CA . ALA A 1 81 ? 0.082 5.127 -1.548 1.00 96.50 81 ALA A CA 1
ATOM 605 C C . ALA A 1 81 ? 0.984 5.924 -2.498 1.00 96.50 81 ALA A C 1
ATOM 607 O O . ALA A 1 81 ? 0.770 5.953 -3.714 1.00 96.50 81 ALA A O 1
ATOM 608 N N . GLU A 1 82 ? 1.995 6.557 -1.924 1.00 97.62 82 GLU A N 1
ATOM 609 C CA . GLU A 1 82 ? 2.977 7.347 -2.642 1.00 97.62 82 GLU A CA 1
ATOM 610 C C . GLU A 1 82 ? 4.066 6.428 -3.188 1.00 97.62 82 GLU A C 1
ATOM 612 O O . GLU A 1 82 ? 4.581 5.574 -2.470 1.00 97.62 82 GLU A O 1
ATOM 617 N N . ILE A 1 83 ? 4.419 6.591 -4.464 1.00 97.69 83 ILE A N 1
ATOM 618 C CA . ILE A 1 83 ? 5.585 5.923 -5.043 1.00 97.69 83 ILE A CA 1
ATOM 619 C C . ILE A 1 83 ? 6.804 6.778 -4.721 1.00 97.69 83 ILE A C 1
ATOM 621 O O . ILE A 1 83 ? 6.936 7.881 -5.246 1.00 97.69 83 ILE A O 1
ATOM 625 N N . THR A 1 84 ? 7.699 6.250 -3.897 1.00 98.19 84 THR A N 1
ATOM 626 C CA . THR A 1 84 ? 8.905 6.958 -3.454 1.00 98.19 84 THR A CA 1
ATOM 627 C C . THR A 1 84 ? 10.099 6.683 -4.362 1.00 98.19 84 THR A C 1
ATOM 629 O O . THR A 1 84 ? 10.968 7.536 -4.518 1.00 98.19 84 THR A O 1
ATOM 632 N N . GLU A 1 85 ? 10.132 5.518 -5.014 1.00 98.06 85 GLU A N 1
ATOM 633 C CA . GLU A 1 85 ? 11.227 5.134 -5.903 1.00 98.06 85 GLU A CA 1
ATOM 634 C C . GLU A 1 85 ? 10.755 4.181 -7.006 1.00 98.06 85 GLU A C 1
ATOM 636 O O . GLU A 1 85 ? 9.817 3.396 -6.845 1.00 98.06 85 GLU A O 1
ATOM 641 N N . THR A 1 86 ? 11.417 4.235 -8.161 1.00 97.69 86 THR A N 1
ATOM 642 C CA . THR A 1 86 ? 11.275 3.230 -9.217 1.00 97.69 86 THR A CA 1
ATOM 643 C C . THR A 1 86 ? 12.647 2.900 -9.786 1.00 97.69 86 THR A C 1
ATOM 645 O O . THR A 1 86 ? 13.300 3.764 -10.367 1.00 97.69 86 THR A O 1
ATOM 648 N N . ILE A 1 87 ? 13.047 1.637 -9.675 1.00 97.06 87 ILE A N 1
ATOM 649 C CA . ILE A 1 87 ? 14.290 1.108 -10.235 1.00 97.06 87 ILE A CA 1
ATOM 650 C C . ILE A 1 87 ? 13.922 0.160 -11.371 1.00 97.06 87 ILE A C 1
ATOM 652 O O . ILE A 1 87 ? 13.034 -0.679 -11.226 1.00 97.06 87 ILE A O 1
ATOM 656 N N . TYR A 1 88 ? 14.597 0.282 -12.509 1.00 94.75 88 TYR A N 1
ATOM 657 C CA . TYR A 1 88 ? 14.515 -0.697 -13.586 1.00 94.75 88 TYR A CA 1
ATOM 658 C C . TYR A 1 88 ? 15.916 -1.138 -13.975 1.00 94.75 88 TYR A C 1
ATOM 660 O O . TYR A 1 88 ? 16.734 -0.317 -14.394 1.00 94.75 88 TYR A O 1
ATOM 668 N N . LYS A 1 89 ? 16.188 -2.430 -13.818 1.00 91.69 89 LYS A N 1
ATOM 669 C CA . LYS A 1 89 ? 17.489 -3.023 -14.103 1.00 91.69 89 LYS A CA 1
ATOM 670 C C . LYS A 1 89 ? 17.297 -4.442 -14.625 1.00 91.69 89 LYS A C 1
ATOM 672 O O . LYS A 1 89 ? 16.552 -5.217 -14.037 1.00 91.69 89 LYS A O 1
ATOM 677 N N . ASP A 1 90 ? 17.957 -4.757 -15.737 1.00 86.69 90 ASP A N 1
ATOM 678 C CA . ASP A 1 90 ? 18.008 -6.104 -16.321 1.00 86.69 90 ASP A CA 1
ATOM 679 C C . ASP A 1 90 ? 16.622 -6.758 -16.530 1.00 86.69 90 ASP A C 1
ATOM 681 O O . ASP A 1 90 ? 16.434 -7.948 -16.303 1.00 86.69 90 ASP A O 1
ATOM 685 N N . GLY A 1 91 ? 15.617 -5.971 -16.939 1.00 85.56 91 GLY A N 1
ATOM 686 C CA . GLY A 1 91 ? 14.251 -6.464 -17.184 1.00 85.56 91 GLY A CA 1
ATOM 687 C C . GLY A 1 91 ? 13.352 -6.546 -15.944 1.00 85.56 91 GLY A C 1
ATOM 688 O O . GLY A 1 91 ? 12.141 -6.739 -16.082 1.00 85.56 91 GLY A O 1
ATOM 689 N N . LEU A 1 92 ? 13.912 -6.339 -14.749 1.00 93.44 92 LEU A N 1
ATOM 690 C CA . LEU A 1 92 ? 13.190 -6.265 -13.483 1.00 93.44 92 LEU A CA 1
ATOM 691 C C . LEU A 1 92 ? 12.924 -4.805 -13.106 1.00 93.44 92 LEU A C 1
ATOM 693 O O . LEU A 1 92 ? 13.832 -3.976 -13.037 1.00 93.44 92 LEU A O 1
ATOM 697 N N . CYS A 1 93 ? 11.666 -4.500 -12.810 1.00 97.75 93 CYS A N 1
ATOM 698 C CA . CYS A 1 93 ? 11.250 -3.255 -12.192 1.00 97.75 93 CYS A CA 1
ATOM 699 C C . CYS A 1 93 ? 10.941 -3.474 -10.710 1.00 97.75 93 CYS A C 1
ATOM 701 O O . CYS A 1 93 ? 10.216 -4.402 -10.349 1.00 97.75 93 CYS A O 1
ATOM 703 N N . GLN A 1 94 ? 11.460 -2.585 -9.871 1.00 98.25 94 GLN A N 1
ATOM 704 C CA . GLN A 1 94 ? 11.124 -2.468 -8.459 1.00 98.25 94 GLN A CA 1
ATOM 705 C C . GLN A 1 94 ? 10.482 -1.105 -8.214 1.00 98.25 94 GLN A C 1
ATOM 707 O O . GLN A 1 94 ? 10.973 -0.085 -8.701 1.00 98.25 94 GLN A O 1
ATOM 712 N N . VAL A 1 95 ? 9.377 -1.088 -7.475 1.00 98.50 95 VAL A N 1
ATOM 713 C CA . VAL A 1 95 ? 8.655 0.136 -7.116 1.00 98.50 95 VAL A CA 1
ATOM 714 C C . VAL A 1 95 ? 8.484 0.179 -5.608 1.00 98.50 95 VAL A C 1
ATOM 716 O O . VAL A 1 95 ? 7.776 -0.654 -5.039 1.00 98.50 95 VAL A O 1
ATOM 719 N N . SER A 1 96 ? 9.120 1.159 -4.976 1.00 98.62 96 SER A N 1
ATOM 720 C CA . SER A 1 96 ? 8.984 1.421 -3.545 1.00 98.62 96 SER A CA 1
ATOM 721 C C . SER A 1 96 ? 7.770 2.313 -3.313 1.00 98.62 96 SER A C 1
ATOM 723 O O . SER A 1 96 ? 7.580 3.312 -4.011 1.00 98.62 96 SER A O 1
ATOM 725 N N . MET A 1 97 ? 6.932 1.931 -2.354 1.00 98.38 97 MET A N 1
ATOM 726 C CA . MET A 1 97 ? 5.715 2.648 -1.996 1.00 98.38 97 MET A CA 1
ATOM 727 C C . MET A 1 97 ? 5.616 2.865 -0.496 1.00 98.38 97 MET A C 1
ATOM 729 O O . MET A 1 97 ? 5.954 1.971 0.283 1.00 98.38 97 MET A O 1
ATOM 733 N N . GLU A 1 98 ? 5.051 4.004 -0.119 1.00 97.94 98 GLU A N 1
ATOM 734 C CA . GLU A 1 98 ? 4.762 4.379 1.259 1.00 97.94 98 GLU A CA 1
ATOM 735 C C . GLU A 1 98 ? 3.284 4.753 1.419 1.00 97.94 98 GLU A C 1
ATOM 737 O O . GLU A 1 98 ? 2.657 5.350 0.543 1.00 97.94 98 GLU A O 1
ATOM 742 N N . LEU A 1 99 ? 2.703 4.394 2.559 1.00 96.19 99 LEU A N 1
ATOM 743 C CA . LEU A 1 99 ? 1.340 4.733 2.928 1.00 96.19 99 LEU A CA 1
ATOM 744 C C . LEU A 1 99 ? 1.281 5.122 4.402 1.00 96.19 99 LEU A C 1
ATOM 746 O O . LEU A 1 99 ? 1.629 4.326 5.275 1.00 96.19 99 LEU A O 1
ATOM 750 N N . LYS A 1 100 ? 0.763 6.318 4.686 1.00 95.50 100 LYS A N 1
ATOM 751 C CA . LYS A 1 100 ? 0.568 6.808 6.055 1.00 95.50 100 LYS A CA 1
ATOM 752 C C . LYS A 1 100 ? -0.887 6.710 6.473 1.00 95.50 100 LYS A C 1
ATOM 754 O O . LYS A 1 100 ? -1.795 7.128 5.756 1.00 95.50 100 LYS A O 1
ATOM 759 N N . LEU A 1 101 ? -1.104 6.192 7.671 1.00 94.50 101 LEU A N 1
ATOM 760 C CA . LEU A 1 101 ? -2.413 6.081 8.288 1.00 94.50 101 LEU A CA 1
ATOM 761 C C . LEU A 1 101 ? -2.470 6.988 9.510 1.00 94.50 101 LEU A C 1
ATOM 763 O O . LEU A 1 101 ? -1.891 6.658 10.544 1.00 94.50 101 LEU A O 1
ATOM 767 N N . ASP A 1 102 ? -3.198 8.101 9.411 1.00 95.00 102 ASP A N 1
ATOM 768 C CA . ASP A 1 102 ? -3.486 8.948 10.573 1.00 95.00 102 ASP A CA 1
ATOM 769 C C . ASP A 1 102 ? -4.511 8.253 11.482 1.00 95.00 102 ASP A C 1
ATOM 771 O O . ASP A 1 102 ? -5.682 8.070 11.118 1.00 95.00 102 ASP A O 1
ATOM 775 N N . GLY A 1 103 ? -4.066 7.880 12.679 1.00 93.75 103 GLY A N 1
ATOM 776 C CA . GLY A 1 103 ? -4.867 7.235 13.704 1.00 93.75 103 GLY A CA 1
ATOM 777 C C . GLY A 1 103 ? -6.109 8.018 14.108 1.00 93.75 103 GLY A C 1
ATOM 778 O O . GLY A 1 103 ? -7.162 7.412 14.298 1.00 93.75 103 GLY A O 1
ATOM 779 N N . ARG A 1 104 ? -6.074 9.356 14.130 1.00 93.69 104 ARG A N 1
ATOM 780 C CA . ARG A 1 104 ? -7.250 10.186 14.468 1.00 93.69 104 ARG A CA 1
ATOM 781 C C . ARG A 1 104 ? -8.386 9.994 13.470 1.00 93.69 104 ARG A C 1
ATOM 783 O O . ARG A 1 104 ? -9.559 10.003 13.847 1.00 93.69 104 ARG A O 1
ATOM 790 N N . ILE A 1 105 ? -8.042 9.844 12.193 1.00 92.31 105 ILE A N 1
ATOM 791 C CA . ILE A 1 105 ? -9.004 9.677 11.101 1.00 92.31 105 ILE A CA 1
ATOM 792 C C . ILE A 1 105 ? -9.471 8.225 11.059 1.00 92.31 105 ILE A C 1
ATOM 794 O O . ILE A 1 105 ? -10.671 7.942 11.128 1.00 92.31 105 ILE A O 1
ATOM 798 N N . TRP A 1 106 ? -8.521 7.298 10.971 1.00 92.69 106 TRP A N 1
ATOM 799 C CA . TRP A 1 106 ? -8.815 5.897 10.694 1.00 92.69 106 TRP A CA 1
ATOM 800 C C . TRP A 1 106 ? -9.398 5.161 11.888 1.00 92.69 106 TRP A C 1
ATOM 802 O O . TRP A 1 106 ? -10.269 4.313 11.692 1.00 92.69 106 TRP A O 1
ATOM 812 N N . TYR A 1 107 ? -9.027 5.534 13.115 1.00 91.44 107 TYR A N 1
ATOM 813 C CA . TYR A 1 107 ? -9.647 4.963 14.305 1.00 91.44 107 TYR A CA 1
ATOM 814 C C . TYR A 1 107 ? -11.153 5.231 14.313 1.00 91.44 107 TYR A C 1
ATOM 816 O O . TYR A 1 107 ? -11.927 4.306 14.534 1.00 91.44 107 TYR A O 1
ATOM 824 N N . ARG A 1 108 ? -11.603 6.451 13.981 1.00 89.62 108 ARG A N 1
ATOM 825 C CA . ARG A 1 108 ? -13.037 6.790 13.900 1.00 89.62 108 ARG A CA 1
ATOM 826 C C . ARG A 1 108 ? -13.762 6.004 12.806 1.00 89.62 108 ARG A C 1
ATOM 828 O O . ARG A 1 108 ? -14.858 5.508 13.038 1.00 89.62 108 ARG A O 1
ATOM 835 N N . ILE A 1 109 ? -13.152 5.888 11.625 1.00 90.12 109 ILE A N 1
ATOM 836 C CA . ILE A 1 109 ? -13.744 5.172 10.482 1.00 90.12 109 ILE A CA 1
ATOM 837 C C . ILE A 1 109 ? -13.936 3.686 10.803 1.00 90.12 109 ILE A C 1
ATOM 839 O O . ILE A 1 109 ? -14.956 3.114 10.431 1.00 90.12 109 ILE A O 1
ATOM 843 N N . LEU A 1 110 ? -12.962 3.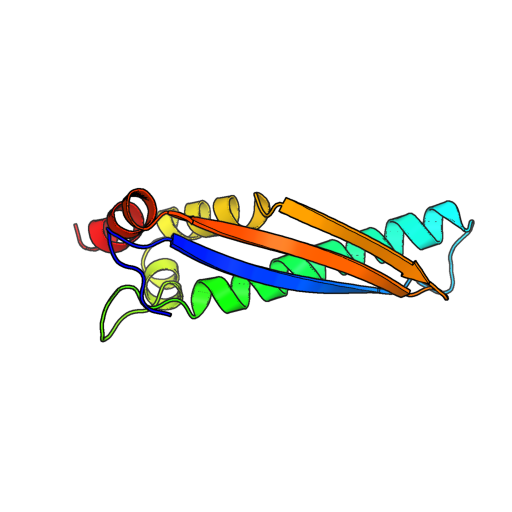071 11.478 1.00 88.00 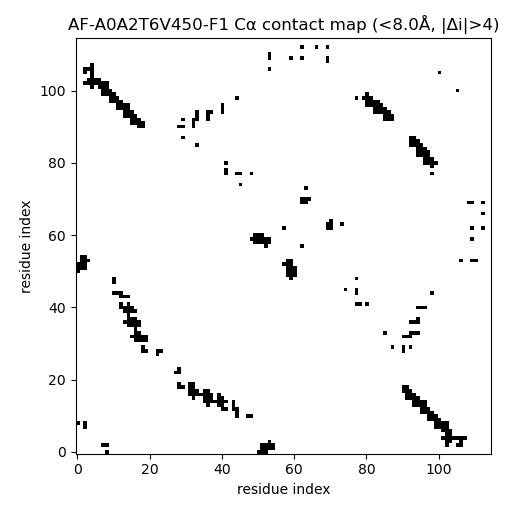110 LEU A N 1
ATOM 844 C CA . LEU A 1 110 ? -12.964 1.638 11.770 1.00 88.00 110 LEU A CA 1
ATOM 845 C C . LEU A 1 110 ? -13.763 1.294 13.035 1.00 88.00 110 LEU A C 1
ATOM 847 O O . LEU A 1 110 ? -14.434 0.271 13.061 1.00 88.00 110 LEU A O 1
ATOM 851 N N . SER A 1 111 ? -13.741 2.147 14.065 1.00 81.06 111 SER A N 1
ATOM 852 C CA . SER A 1 111 ? -14.518 1.935 15.300 1.00 81.06 111 SER A CA 1
ATOM 853 C C . SER A 1 111 ? -16.007 2.262 15.151 1.00 81.06 111 SER A C 1
ATOM 855 O O . SER A 1 111 ? -16.835 1.623 15.795 1.00 81.06 111 SER A O 1
ATOM 857 N N . GLY A 1 112 ? -16.366 3.207 14.274 1.00 69.44 112 GLY A N 1
ATOM 858 C CA . GLY A 1 112 ? -17.758 3.587 14.003 1.00 6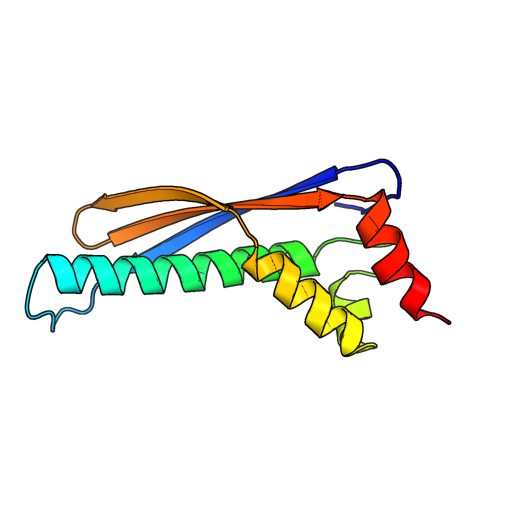9.44 112 GLY A CA 1
ATOM 859 C C . GLY A 1 112 ? -18.580 2.523 13.266 1.00 69.44 112 GLY A C 1
ATOM 860 O O . GLY A 1 112 ? -19.768 2.716 13.058 1.00 69.44 112 GLY A O 1
ATOM 861 N N . ALA A 1 113 ? -17.967 1.403 12.881 1.00 60.50 113 ALA A N 1
ATOM 862 C CA . ALA A 1 113 ? -18.604 0.287 12.186 1.00 60.50 113 ALA A CA 1
ATOM 863 C C . ALA A 1 113 ? -19.519 -0.584 13.058 1.00 60.50 113 ALA A C 1
ATOM 865 O O . ALA A 1 113 ? -20.203 -1.456 12.532 1.00 60.50 113 ALA A O 1
ATOM 866 N N . ARG A 1 114 ? -19.488 -0.380 14.380 1.00 56.38 114 ARG A N 1
ATOM 867 C CA . ARG A 1 114 ? -20.320 -1.096 15.358 1.00 56.38 114 ARG A CA 1
ATOM 868 C C . ARG A 1 114 ? -21.647 -0.384 15.672 1.00 56.38 114 ARG A C 1
ATOM 870 O O . ARG A 1 114 ? -22.352 -0.840 16.567 1.00 56.38 114 ARG A O 1
ATOM 877 N N . GLY A 1 115 ? -21.936 0.735 15.001 1.00 48.72 115 GLY A N 1
ATOM 878 C CA . GLY A 1 115 ? -23.167 1.518 15.153 1.00 48.72 115 GLY A CA 1
ATOM 879 C C . GLY A 1 115 ? -24.137 1.303 14.007 1.00 48.72 115 GLY A C 1
ATOM 880 O O . GLY A 1 115 ? -23.656 1.202 12.856 1.00 48.72 115 GLY A O 1
#

Solvent-accessible surface area (backbone atoms only — not comparable to full-atom values): 6150 Å² total; per-residue (Å²): 102,74,54,39,61,88,44,71,50,78,46,72,28,74,6,56,15,59,35,66,90,89,52,93,41,72,70,54,25,52,54,47,4,43,52,41,2,48,55,42,18,49,51,51,42,46,56,55,52,34,62,27,21,65,54,99,87,43,31,43,45,59,50,33,74,77,30,70,68,50,38,52,51,52,54,52,53,54,70,66,40,44,75,80,46,77,49,77,56,95,62,38,18,40,26,34,32,41,38,79,43,55,11,61,59,51,40,53,64,62,61,56,68,83,110

Mean predicted aligned error: 3.88 Å

Nearest PDB structures (foldseek):
  9hmf-assembly1_C  TM=6.850E-01  e=3.456E-08  Campylobacter jejuni
  5ok8-assembly1_A  TM=6.961E-01  e=3.828E-03  Helicobacter pylori J99
  3zo7-assembly1_F  TM=2.982E-01  e=8.535E-01  Rhodococcus opacus

pLDDT: mean 93.07, std 7.58, range [48.72, 98.62]

Foldseek 3Di:
DEQAQPDKDKDKFKFKFFFDPPDPDPVRLLVRRVVNRVVRRLVRSLVVQQQYHLDPPDGLVNLVVLDVVSVVVSSVQSVPWDFPDWDDDPRMIITMTMGMDNSNVVSCVSVVSVD

Secondary structure (DSSP, 8-state):
-B--TT-EEEEEEEEEEE--S--SSHHHHHHHHHHHHHHHHHHHHHHHHHT-BSSSS-BHHHHHHH-HHHHHHHHHHHHT-EEEEEEEETTEEEEEEEEEEEHHHHHHHHHGGG-